Protein AF-A0A173Y6C3-F1 (afdb_monomer_lite)

Sequence (117 aa):
MNCKKIVSEIKDDDCYIAVNLGDWLKEQDIYDISVTEDNESEGYKEMYYERNPEKEEKDAFYDTDDTAYIPFERLVYEGDVISYTDSSIETVTEVEENGDFYTKITSTPKLPLKDMD

Radius of gyration: 16.72 Å; chains: 1; bounding box: 30×41×49 Å

Foldseek 3Di:
DDFDWDFDDQDPPRDTDIDQQVVVVVVQPFWPKDWPDDDVVQQKTKMKTHGHVVSLPDCVNVVDPPDDDDPLLPNDDFQHFRDDDPFWTKGWHAADNNNITMIMIGTDPPDPPPPPD

Structure (mmCIF, N/CA/C/O backbone):
data_AF-A0A173Y6C3-F1
#
_entry.id   AF-A0A173Y6C3-F1
#
loop_
_atom_site.group_PDB
_atom_site.id
_atom_site.type_symbol
_atom_site.label_atom_id
_atom_site.label_alt_id
_atom_site.label_comp_id
_atom_site.label_asym_id
_atom_site.label_entity_id
_atom_site.label_seq_id
_atom_site.pdbx_PDB_ins_code
_atom_site.Cartn_x
_atom_site.Cartn_y
_atom_site.Cartn_z
_atom_site.occupancy
_atom_site.B_iso_or_equiv
_atom_site.auth_seq_id
_atom_site.auth_comp_id
_atom_site.auth_asym_id
_atom_site.auth_atom_id
_atom_site.pdbx_PDB_model_num
ATOM 1 N N . MET A 1 1 ? -11.777 -12.960 -1.731 1.00 74.88 1 MET A N 1
ATOM 2 C CA . MET A 1 1 ? -11.783 -11.487 -1.859 1.00 74.88 1 MET A CA 1
ATOM 3 C C . MET A 1 1 ? -10.751 -11.129 -2.919 1.00 74.88 1 MET A C 1
ATOM 5 O O . MET A 1 1 ? -9.740 -11.820 -2.973 1.00 74.88 1 MET A O 1
ATOM 9 N N . ASN A 1 2 ? -11.005 -10.153 -3.792 1.00 88.19 2 ASN A N 1
ATOM 10 C CA . ASN A 1 2 ? -10.025 -9.764 -4.812 1.00 88.19 2 ASN A CA 1
ATOM 11 C C . ASN A 1 2 ? -9.063 -8.740 -4.205 1.00 88.19 2 ASN A C 1
ATOM 13 O O . ASN A 1 2 ? -9.462 -7.607 -3.968 1.00 88.19 2 ASN A O 1
ATOM 17 N N . CYS A 1 3 ? -7.828 -9.161 -3.926 1.00 95.19 3 CYS A N 1
ATOM 18 C CA . CYS A 1 3 ? -6.745 -8.276 -3.500 1.00 95.19 3 CYS A CA 1
ATOM 19 C C . CYS A 1 3 ? -5.973 -7.810 -4.735 1.00 95.19 3 CYS A C 1
ATOM 21 O O . CYS A 1 3 ? -5.574 -8.641 -5.555 1.00 95.19 3 CYS A O 1
ATOM 23 N N . LYS A 1 4 ? -5.744 -6.504 -4.856 1.00 96.56 4 LYS A N 1
ATOM 24 C CA . LYS A 1 4 ? -4.876 -5.925 -5.878 1.00 96.56 4 LYS A CA 1
ATOM 25 C C . LYS A 1 4 ? -3.435 -6.388 -5.638 1.00 96.56 4 LYS A C 1
ATOM 27 O O . LYS A 1 4 ? -2.969 -6.472 -4.499 1.00 96.56 4 LYS A O 1
ATOM 32 N N . LYS A 1 5 ? -2.755 -6.746 -6.726 1.00 95.44 5 LYS A N 1
ATOM 33 C CA . LYS A 1 5 ? -1.400 -7.306 -6.734 1.00 95.44 5 LYS A CA 1
ATOM 34 C C . LYS A 1 5 ? -0.511 -6.498 -7.670 1.00 95.44 5 LYS A C 1
ATOM 36 O O . LYS A 1 5 ? -1.012 -5.944 -8.646 1.00 95.44 5 LYS A O 1
ATOM 41 N N . ILE A 1 6 ? 0.788 -6.503 -7.401 1.00 93.12 6 ILE A N 1
ATOM 42 C CA . ILE A 1 6 ? 1.818 -5.954 -8.286 1.00 93.12 6 ILE A CA 1
ATOM 43 C C . ILE A 1 6 ? 2.835 -7.040 -8.624 1.00 93.12 6 ILE A C 1
ATOM 45 O O . ILE A 1 6 ? 3.150 -7.877 -7.777 1.00 93.12 6 ILE A O 1
ATO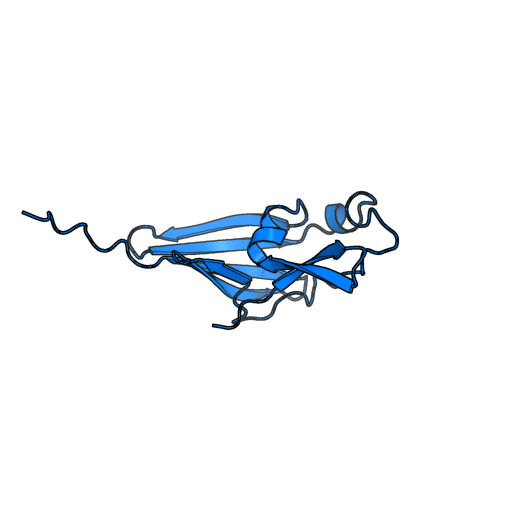M 49 N N . VAL A 1 7 ? 3.305 -7.053 -9.870 1.00 92.06 7 VAL A N 1
ATOM 50 C CA . VAL A 1 7 ? 4.415 -7.910 -10.290 1.00 92.06 7 VAL A CA 1
ATOM 51 C C . VAL A 1 7 ? 5.711 -7.262 -9.818 1.00 92.06 7 VAL A C 1
ATOM 53 O O . VAL A 1 7 ? 5.991 -6.134 -10.203 1.00 92.06 7 VAL A O 1
ATOM 56 N N . SER A 1 8 ? 6.466 -7.957 -8.971 1.00 88.81 8 SER A N 1
ATOM 57 C CA . SER A 1 8 ? 7.698 -7.439 -8.365 1.00 88.81 8 SER A CA 1
ATOM 58 C C . SER A 1 8 ? 8.970 -7.999 -9.000 1.00 88.81 8 SER A C 1
ATOM 60 O O . SER A 1 8 ? 10.033 -7.418 -8.837 1.00 88.81 8 SER A O 1
ATOM 62 N N . GLU A 1 9 ? 8.883 -9.142 -9.685 1.00 88.06 9 GLU A N 1
ATOM 63 C CA . GLU A 1 9 ? 10.031 -9.807 -10.310 1.00 88.06 9 GLU A CA 1
ATOM 64 C C . GLU A 1 9 ? 9.571 -10.582 -11.548 1.00 88.06 9 GLU A C 1
ATOM 66 O O . GLU A 1 9 ? 8.591 -11.334 -11.479 1.00 88.06 9 GLU A O 1
ATOM 71 N N . ILE A 1 10 ? 10.297 -10.428 -12.656 1.00 86.62 10 ILE A N 1
ATOM 72 C CA . ILE A 1 10 ? 10.179 -11.259 -13.859 1.00 86.62 10 ILE A CA 1
ATOM 73 C C . ILE A 1 10 ? 11.303 -12.297 -13.821 1.00 86.62 10 ILE A C 1
ATOM 75 O O . ILE A 1 10 ? 12.442 -11.976 -13.498 1.00 86.62 10 ILE A O 1
ATOM 79 N N . LYS A 1 11 ? 10.978 -13.550 -14.137 1.00 86.50 11 LYS A N 1
ATOM 80 C CA . LYS A 1 11 ? 11.925 -14.669 -14.202 1.00 86.50 11 LYS A CA 1
ATOM 81 C C . LYS A 1 11 ? 12.115 -15.119 -15.646 1.00 86.50 11 LYS A C 1
ATOM 83 O O . LYS A 1 11 ? 11.203 -14.985 -16.456 1.00 86.50 11 LYS A O 1
ATOM 88 N N . ASP A 1 12 ? 13.259 -15.741 -15.924 1.00 83.38 12 ASP A N 1
ATOM 89 C CA . ASP A 1 12 ? 13.677 -16.160 -17.273 1.00 83.38 12 ASP A CA 1
ATOM 90 C C . ASP A 1 12 ? 12.719 -17.158 -17.969 1.00 83.38 12 ASP A C 1
ATOM 92 O O . ASP A 1 12 ? 12.723 -17.264 -19.192 1.00 83.38 12 ASP A O 1
ATOM 96 N N . ASP A 1 13 ? 11.872 -17.866 -17.213 1.00 84.00 13 ASP A N 1
ATOM 97 C CA . ASP A 1 13 ? 10.964 -18.914 -17.712 1.00 84.00 13 ASP A CA 1
ATOM 98 C C . ASP A 1 13 ? 9.510 -18.423 -17.922 1.00 84.00 13 ASP A C 1
ATOM 100 O O . ASP A 1 13 ? 8.558 -19.122 -17.560 1.00 84.00 13 ASP A O 1
ATOM 104 N N . ASP A 1 14 ? 9.309 -17.197 -18.425 1.00 80.50 14 ASP A N 1
ATOM 105 C CA . ASP A 1 14 ? 7.983 -16.552 -18.589 1.00 80.50 14 ASP A CA 1
ATOM 106 C C . ASP A 1 14 ? 7.137 -16.516 -17.291 1.00 80.50 14 ASP A C 1
ATOM 108 O O . ASP A 1 14 ? 5.907 -16.403 -17.302 1.00 80.50 14 ASP A O 1
ATOM 112 N N . CYS A 1 15 ? 7.798 -16.635 -16.140 1.00 90.25 15 CYS A N 1
ATOM 113 C CA . CYS A 1 15 ? 7.178 -16.653 -14.822 1.00 90.25 15 CYS A CA 1
ATOM 114 C C . CYS A 1 15 ? 7.419 -15.324 -14.110 1.00 90.25 15 CYS A C 1
ATOM 116 O O . CYS A 1 15 ? 8.392 -14.626 -14.374 1.00 90.25 15 CYS A O 1
ATOM 118 N N . TYR A 1 16 ? 6.561 -14.996 -13.148 1.00 91.75 16 TYR A N 1
ATOM 119 C CA . TYR A 1 16 ? 6.707 -13.777 -12.362 1.00 91.75 16 TYR A CA 1
ATOM 120 C C . TYR A 1 16 ? 6.297 -13.981 -10.905 1.00 91.75 16 TYR A C 1
ATOM 122 O O . TYR A 1 16 ? 5.522 -14.884 -10.574 1.00 91.75 16 TYR A O 1
ATOM 130 N N . ILE A 1 17 ? 6.824 -13.132 -10.026 1.00 91.69 17 ILE A N 1
ATOM 131 C CA . ILE A 1 17 ? 6.376 -13.024 -8.636 1.00 91.69 17 ILE A CA 1
ATOM 132 C C . ILE A 1 17 ? 5.397 -11.860 -8.552 1.00 91.69 17 ILE A C 1
ATOM 134 O O . ILE A 1 17 ? 5.703 -10.753 -8.988 1.00 91.69 17 ILE A O 1
ATOM 138 N N . ALA A 1 18 ? 4.217 -12.116 -7.986 1.00 94.00 18 ALA A N 1
ATOM 139 C CA . ALA A 1 18 ? 3.245 -11.080 -7.675 1.00 94.00 18 ALA A CA 1
ATOM 140 C C . ALA A 1 18 ? 2.948 -11.047 -6.176 1.00 94.00 18 ALA A C 1
ATOM 142 O O . ALA A 1 18 ? 2.628 -12.072 -5.567 1.00 94.00 18 ALA A O 1
ATOM 143 N N . VAL A 1 19 ? 3.010 -9.854 -5.597 1.00 95.75 19 VAL A N 1
ATOM 144 C CA . VAL A 1 19 ? 2.829 -9.600 -4.163 1.00 95.75 19 VAL A CA 1
ATOM 145 C C . VAL A 1 19 ? 1.609 -8.711 -3.921 1.00 95.75 19 VAL A C 1
ATOM 147 O O . VAL A 1 19 ? 1.061 -8.124 -4.856 1.00 95.75 19 VAL A O 1
ATOM 150 N N . ASN A 1 20 ? 1.122 -8.660 -2.677 1.00 96.81 20 ASN A N 1
ATOM 151 C CA . ASN A 1 20 ? 0.104 -7.681 -2.274 1.00 96.81 20 ASN A CA 1
ATOM 152 C C . ASN A 1 20 ? 0.623 -6.271 -2.559 1.00 96.81 20 ASN A C 1
ATOM 154 O O . ASN A 1 20 ? 1.752 -5.953 -2.188 1.00 96.81 20 ASN A O 1
ATOM 158 N N . LEU A 1 21 ? -0.204 -5.428 -3.178 1.00 96.69 21 LEU A N 1
ATOM 159 C CA . LEU A 1 21 ? 0.201 -4.060 -3.488 1.00 96.69 21 LEU A CA 1
ATOM 160 C C . LEU A 1 21 ? 0.573 -3.282 -2.217 1.00 96.69 21 LEU A C 1
ATOM 162 O O . LEU A 1 21 ? 1.607 -2.632 -2.185 1.00 96.69 21 LEU A O 1
ATOM 166 N N . GLY A 1 22 ? -0.237 -3.379 -1.164 1.00 96.50 22 GLY A N 1
ATOM 167 C CA . GLY A 1 22 ? -0.012 -2.662 0.092 1.00 96.50 22 GLY A CA 1
ATOM 168 C C . GLY A 1 22 ? 1.242 -3.119 0.836 1.00 96.50 22 GLY A C 1
ATOM 169 O O . GLY A 1 22 ? 1.872 -2.311 1.508 1.00 96.50 22 GLY A O 1
ATOM 170 N N . ASP A 1 23 ? 1.634 -4.388 0.697 1.00 95.75 23 ASP A N 1
ATOM 171 C CA . ASP A 1 23 ? 2.879 -4.885 1.296 1.00 95.75 23 ASP A CA 1
ATOM 172 C C . ASP A 1 23 ? 4.081 -4.343 0.515 1.00 95.75 23 ASP A C 1
ATOM 174 O O . ASP A 1 23 ? 5.001 -3.787 1.108 1.00 95.75 23 ASP A O 1
ATOM 178 N N . TRP A 1 24 ? 4.012 -4.388 -0.820 1.00 95.06 24 TRP A N 1
ATOM 179 C CA . TRP A 1 24 ? 5.037 -3.807 -1.682 1.00 95.06 24 TRP A CA 1
ATOM 180 C C . TRP A 1 24 ? 5.209 -2.305 -1.441 1.00 95.06 24 TRP A C 1
ATOM 182 O O . TRP A 1 24 ? 6.336 -1.858 -1.264 1.00 95.06 24 TRP A O 1
ATOM 192 N N . LEU A 1 25 ? 4.115 -1.539 -1.350 1.00 94.81 25 LEU A N 1
ATOM 193 C CA . LEU A 1 25 ? 4.150 -0.093 -1.098 1.00 94.81 25 LEU A CA 1
ATOM 194 C C . LEU A 1 25 ? 4.814 0.277 0.233 1.00 94.81 25 LEU A C 1
ATOM 196 O O . LEU A 1 25 ? 5.435 1.326 0.305 1.00 94.81 25 LEU A O 1
ATOM 200 N N . LYS A 1 26 ? 4.703 -0.561 1.271 1.00 94.50 26 LYS A N 1
ATOM 201 C CA . LYS A 1 26 ? 5.372 -0.337 2.568 1.00 94.50 26 LYS A CA 1
ATOM 202 C C . LYS A 1 26 ? 6.862 -0.649 2.527 1.00 94.50 26 LYS A C 1
ATOM 204 O O . LYS A 1 26 ? 7.625 -0.093 3.311 1.00 94.50 26 LYS A O 1
ATOM 209 N N . GLU A 1 27 ? 7.261 -1.581 1.667 1.00 92.44 27 GLU A N 1
ATOM 210 C CA . GLU A 1 27 ? 8.671 -1.877 1.409 1.00 92.44 27 GLU A CA 1
ATOM 211 C C . GLU A 1 27 ? 9.307 -0.809 0.518 1.00 92.44 27 GLU A C 1
ATOM 213 O O . GLU A 1 27 ? 10.504 -0.545 0.634 1.00 92.44 27 GLU A O 1
ATOM 218 N N . GLN A 1 28 ? 8.507 -0.182 -0.348 1.00 87.06 28 GLN A N 1
ATOM 219 C CA . GLN A 1 28 ? 8.954 0.927 -1.171 1.00 87.06 28 GLN A CA 1
ATOM 220 C C . GLN A 1 28 ? 9.035 2.205 -0.336 1.00 87.06 28 GLN A C 1
ATOM 222 O O . GLN A 1 28 ? 8.066 2.644 0.274 1.00 87.06 28 GLN A O 1
ATOM 227 N N . ASP A 1 29 ? 10.179 2.876 -0.381 1.00 88.25 29 ASP A N 1
ATOM 228 C CA . ASP A 1 29 ? 10.327 4.225 0.168 1.00 88.25 29 ASP A CA 1
ATOM 229 C C . ASP A 1 29 ? 9.804 5.256 -0.850 1.00 88.25 29 ASP A C 1
ATOM 231 O O . ASP A 1 29 ? 10.571 6.075 -1.334 1.00 88.25 29 ASP A O 1
ATOM 235 N N . ILE A 1 30 ? 8.529 5.176 -1.259 1.00 90.06 30 ILE A N 1
ATOM 236 C CA . ILE A 1 30 ? 7.904 6.113 -2.229 1.00 90.06 30 ILE A CA 1
ATOM 237 C C . ILE A 1 30 ? 6.627 6.781 -1.708 1.00 90.06 30 ILE A C 1
ATOM 239 O O . ILE A 1 30 ? 6.202 7.800 -2.245 1.00 90.06 30 ILE A O 1
ATOM 243 N N . TYR A 1 31 ? 6.041 6.230 -0.646 1.00 94.75 31 TYR A N 1
ATOM 244 C CA . TYR A 1 31 ? 4.990 6.873 0.130 1.00 94.75 31 TYR A CA 1
ATOM 245 C C . TYR A 1 31 ? 5.521 7.161 1.531 1.00 94.75 31 TYR A C 1
ATOM 247 O O . TYR A 1 31 ? 6.166 6.310 2.147 1.00 94.75 31 TYR A O 1
ATOM 255 N N . ASP A 1 32 ? 5.218 8.339 2.058 1.00 95.75 32 ASP A N 1
ATOM 256 C CA . ASP A 1 32 ? 5.381 8.632 3.473 1.00 95.75 32 ASP A CA 1
ATOM 257 C C . ASP A 1 32 ? 4.113 8.143 4.197 1.00 95.75 32 ASP A C 1
ATOM 259 O O . ASP A 1 32 ? 3.035 8.732 4.123 1.00 95.75 32 ASP A O 1
ATOM 263 N N . ILE A 1 33 ? 4.226 6.977 4.841 1.00 97.19 33 ILE A N 1
ATOM 264 C CA . ILE A 1 33 ? 3.084 6.259 5.422 1.00 97.19 33 ILE A CA 1
ATOM 265 C C . ILE A 1 33 ? 2.949 6.602 6.904 1.00 97.19 33 ILE A C 1
ATOM 267 O O . ILE A 1 33 ? 3.894 6.459 7.684 1.00 97.19 33 ILE A O 1
ATOM 271 N N . SER A 1 34 ? 1.747 6.991 7.321 1.00 97.50 34 SER A N 1
ATOM 272 C CA . SER A 1 34 ? 1.447 7.337 8.710 1.00 97.50 34 SER A CA 1
ATOM 273 C C . SER A 1 34 ? 0.156 6.688 9.205 1.00 97.50 34 SER A C 1
ATOM 275 O O . SER A 1 34 ? -0.713 6.306 8.426 1.00 97.50 34 SER A O 1
ATOM 277 N N . VAL A 1 35 ? 0.046 6.522 10.524 1.00 97.81 35 VAL A N 1
ATOM 278 C CA . VAL A 1 35 ? -1.184 6.066 11.186 1.00 97.81 35 VAL A CA 1
ATOM 279 C C . VAL A 1 35 ? -2.013 7.297 11.534 1.00 97.81 35 VAL A C 1
ATOM 281 O O . VAL A 1 35 ? -1.510 8.190 12.218 1.00 97.81 35 VAL A O 1
ATOM 284 N N . THR A 1 36 ? -3.270 7.335 11.105 1.00 97.38 36 THR A N 1
ATOM 285 C CA . THR A 1 36 ? -4.203 8.431 11.415 1.00 97.38 36 THR A CA 1
ATOM 286 C C . THR A 1 36 ? -5.132 8.084 12.568 1.00 97.38 36 THR A C 1
ATOM 288 O O . THR A 1 36 ? -5.455 8.950 13.378 1.00 97.38 36 THR A O 1
ATOM 291 N N . GLU A 1 37 ? -5.495 6.809 12.697 1.00 96.31 37 GLU A N 1
ATOM 292 C CA . GLU A 1 37 ? -6.277 6.291 13.813 1.00 96.31 37 GLU A CA 1
ATOM 293 C C . GLU A 1 37 ? -5.833 4.867 14.157 1.00 96.31 37 GLU A C 1
ATOM 295 O O . GLU A 1 37 ? -5.586 4.048 13.275 1.00 96.31 37 GLU A O 1
ATOM 300 N N . ASP A 1 38 ? -5.746 4.550 15.448 1.00 94.62 38 ASP A N 1
ATOM 301 C CA . ASP A 1 38 ? -5.462 3.196 15.924 1.00 94.62 38 ASP A CA 1
ATOM 302 C C . ASP A 1 38 ? -6.487 2.815 16.995 1.00 94.62 38 ASP A C 1
ATOM 304 O O . ASP A 1 38 ? -6.426 3.295 18.130 1.00 94.62 38 ASP A O 1
ATOM 308 N N . ASN A 1 39 ? -7.459 1.980 16.624 1.00 90.25 39 ASN A N 1
ATOM 309 C CA . ASN A 1 39 ? -8.476 1.470 17.532 1.00 90.25 39 ASN A CA 1
ATOM 310 C C . ASN A 1 39 ? -8.295 -0.040 17.705 1.00 90.25 39 ASN A C 1
ATOM 312 O O . ASN A 1 39 ? -9.081 -0.863 17.224 1.00 90.25 39 ASN A O 1
ATOM 316 N N . GLU A 1 40 ? -7.247 -0.405 18.446 1.00 83.12 40 GLU A N 1
ATOM 317 C CA . GLU A 1 40 ? -6.936 -1.798 18.780 1.00 83.12 40 GLU A CA 1
ATOM 318 C C . GLU A 1 40 ? -8.128 -2.532 19.417 1.00 83.12 40 GLU A C 1
ATOM 320 O O . GLU A 1 40 ? -8.299 -3.733 19.204 1.00 83.12 40 GLU A O 1
ATOM 325 N N . SER A 1 41 ? -8.966 -1.819 20.182 1.00 83.38 41 SER A N 1
ATOM 326 C CA . SER A 1 41 ? -10.107 -2.408 20.892 1.00 83.38 41 SER A CA 1
ATOM 327 C C . SER A 1 41 ? -11.221 -2.876 19.955 1.00 83.38 41 SER A C 1
ATOM 329 O O . SER A 1 41 ? -11.842 -3.910 20.201 1.00 83.38 41 SER A O 1
ATOM 331 N N . GLU A 1 42 ? -11.428 -2.153 18.856 1.00 84.81 42 GLU A N 1
ATOM 332 C CA . GLU A 1 42 ? -12.381 -2.504 17.801 1.00 84.81 42 GLU A CA 1
ATOM 333 C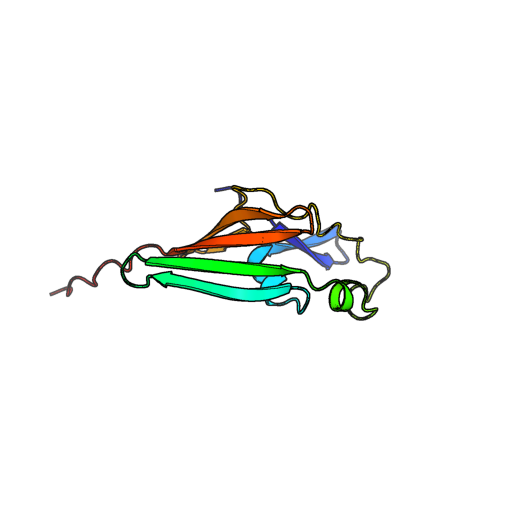 C . GLU A 1 42 ? -11.718 -3.274 16.649 1.00 84.81 42 GLU A C 1
ATOM 335 O O . GLU A 1 42 ? -12.392 -3.720 15.720 1.00 84.81 42 GLU A O 1
ATOM 340 N N . GLY A 1 43 ? -10.401 -3.484 16.729 1.00 89.25 43 GLY A N 1
ATOM 341 C CA . GLY A 1 43 ? -9.635 -4.277 15.778 1.00 89.25 43 GLY A CA 1
ATOM 342 C C . GLY A 1 43 ? -9.428 -3.593 14.431 1.00 89.25 43 GLY A C 1
ATOM 343 O O . GLY A 1 43 ? -9.258 -4.295 13.431 1.00 89.25 43 GLY A O 1
ATOM 344 N N . TYR A 1 44 ? -9.435 -2.258 14.376 1.00 92.12 44 TYR A N 1
ATOM 345 C CA . TYR A 1 44 ? -9.116 -1.528 13.150 1.00 92.12 44 TYR A CA 1
ATOM 346 C C . TYR A 1 44 ? -8.058 -0.443 13.350 1.00 92.12 44 TYR A C 1
ATOM 348 O O . TYR A 1 44 ? -7.850 0.067 14.447 1.00 92.12 44 TYR A O 1
ATOM 356 N N . LYS A 1 45 ? -7.399 -0.100 12.245 1.00 96.19 45 LYS A N 1
ATOM 357 C CA . LYS A 1 45 ? -6.386 0.948 12.143 1.00 96.19 45 LYS A CA 1
ATOM 358 C C . LYS A 1 45 ? -6.553 1.673 10.819 1.00 96.19 45 LYS A C 1
ATOM 360 O O . LYS A 1 45 ? -6.782 1.020 9.805 1.00 96.19 45 LYS A O 1
ATOM 365 N N . GLU A 1 46 ? -6.435 2.988 10.828 1.00 97.75 46 GLU A N 1
ATOM 366 C CA . GLU A 1 46 ? -6.472 3.812 9.626 1.00 97.75 46 GLU A CA 1
ATOM 367 C C . GLU A 1 46 ? -5.073 4.332 9.311 1.00 97.75 46 GLU A C 1
ATOM 369 O O . GLU A 1 46 ? -4.325 4.756 10.198 1.00 97.75 46 GLU A O 1
ATOM 374 N N . MET A 1 47 ? -4.708 4.232 8.037 1.00 98.31 47 MET A N 1
ATOM 375 C CA . MET A 1 47 ? -3.404 4.628 7.522 1.00 98.31 47 MET A CA 1
ATOM 376 C C . MET A 1 47 ? -3.590 5.697 6.455 1.00 98.31 47 MET A C 1
ATOM 378 O O . MET A 1 47 ? -4.505 5.593 5.637 1.00 98.31 47 MET A O 1
ATOM 382 N N . TYR A 1 48 ? -2.676 6.656 6.417 1.00 98.50 48 TYR A N 1
ATOM 383 C CA . TYR A 1 48 ? -2.546 7.631 5.346 1.00 98.50 48 TYR A CA 1
ATOM 384 C C . TYR A 1 48 ? -1.263 7.372 4.561 1.00 98.50 48 TYR A C 1
ATOM 386 O O . TYR A 1 48 ? -0.194 7.199 5.152 1.00 98.50 48 TYR A O 1
ATOM 394 N N . TYR A 1 49 ? -1.395 7.325 3.241 1.00 98.12 49 TYR A N 1
ATOM 395 C CA . TYR A 1 49 ? -0.315 7.156 2.283 1.00 98.12 49 TYR A CA 1
ATOM 396 C C . TYR A 1 49 ? -0.131 8.485 1.554 1.00 98.12 49 TYR A C 1
ATOM 398 O O . TYR A 1 49 ? -0.872 8.785 0.619 1.00 98.12 49 TYR A O 1
ATOM 406 N N . GLU A 1 50 ? 0.848 9.274 1.996 1.00 97.50 50 GLU A N 1
ATOM 407 C CA . GLU A 1 50 ? 1.224 10.528 1.346 1.00 97.50 50 GLU A CA 1
ATOM 408 C C . GLU A 1 50 ? 2.235 10.239 0.242 1.00 97.50 50 GLU A C 1
ATOM 410 O O . GLU A 1 50 ? 3.288 9.639 0.476 1.00 97.50 50 GLU A O 1
ATOM 415 N N . ARG A 1 51 ? 1.899 10.614 -0.983 1.00 94.06 51 ARG A N 1
ATOM 416 C CA . ARG A 1 51 ? 2.726 10.375 -2.151 1.00 94.06 51 ARG A CA 1
ATOM 417 C C . ARG A 1 51 ? 3.996 11.219 -2.076 1.00 94.06 51 ARG A C 1
ATOM 419 O O . ARG A 1 51 ? 3.944 12.413 -1.782 1.00 94.06 51 ARG A O 1
ATOM 426 N N . ASN A 1 52 ? 5.140 10.624 -2.419 1.00 92.31 52 ASN A N 1
ATOM 427 C CA . ASN A 1 52 ? 6.418 11.328 -2.458 1.00 92.31 52 ASN A CA 1
ATOM 428 C C . ASN A 1 52 ? 7.026 11.332 -3.879 1.00 92.31 52 ASN A C 1
ATOM 430 O O . ASN A 1 52 ? 7.866 10.483 -4.196 1.00 92.31 52 ASN A O 1
ATOM 434 N N . PRO A 1 53 ? 6.665 12.314 -4.736 1.00 88.69 53 PRO A N 1
ATOM 435 C CA . PRO A 1 53 ? 7.154 12.396 -6.116 1.00 88.69 53 PRO A CA 1
ATOM 436 C C . PRO A 1 53 ? 8.682 12.461 -6.232 1.00 88.69 53 PRO A C 1
ATOM 438 O O . PRO A 1 53 ? 9.257 11.924 -7.174 1.00 88.69 53 PRO A O 1
ATOM 441 N N . GLU A 1 54 ? 9.366 13.067 -5.254 1.00 88.12 54 GLU A N 1
ATOM 442 C CA . GLU A 1 54 ? 10.832 13.136 -5.256 1.00 88.12 54 GLU A CA 1
ATOM 443 C C . GLU A 1 54 ? 11.483 11.755 -5.115 1.00 88.12 54 GLU A C 1
ATOM 445 O O . GLU A 1 54 ? 12.619 11.559 -5.549 1.00 88.12 54 GLU A O 1
ATOM 450 N N . LYS A 1 55 ? 10.799 10.799 -4.474 1.00 87.25 55 LYS A N 1
ATOM 451 C CA . LYS A 1 55 ? 11.269 9.418 -4.345 1.00 87.25 55 LYS A CA 1
ATOM 452 C C . LYS A 1 55 ? 10.825 8.546 -5.526 1.00 87.25 55 LYS A C 1
ATOM 454 O O . LYS A 1 55 ? 11.590 7.667 -5.913 1.00 87.25 55 LYS A O 1
ATOM 459 N N . GLU A 1 56 ? 9.671 8.835 -6.133 1.00 85.56 56 GLU A N 1
ATOM 460 C CA . GLU A 1 56 ? 9.186 8.177 -7.362 1.00 85.56 56 GLU A CA 1
ATOM 461 C C . GLU A 1 56 ? 10.124 8.386 -8.558 1.00 85.56 56 GLU A C 1
ATOM 463 O O . GLU A 1 56 ? 10.326 7.472 -9.352 1.00 85.56 56 GLU A O 1
ATOM 468 N N . GLU A 1 57 ? 10.697 9.585 -8.698 1.00 79.19 57 GLU A N 1
ATOM 469 C CA . GLU A 1 57 ? 11.552 9.952 -9.836 1.00 79.19 57 GLU A CA 1
ATOM 470 C C . GLU A 1 57 ? 13.016 9.500 -9.690 1.00 79.19 57 GLU A C 1
ATOM 472 O O . GLU A 1 57 ? 13.843 9.780 -10.558 1.00 79.19 57 GLU A O 1
ATOM 477 N N . LYS A 1 58 ? 13.383 8.812 -8.601 1.00 74.69 58 LYS A N 1
ATOM 478 C CA . LYS A 1 58 ? 14.772 8.380 -8.400 1.00 74.69 58 LYS A CA 1
ATOM 479 C C . LYS A 1 58 ? 15.140 7.257 -9.364 1.00 74.69 58 LYS A C 1
ATOM 481 O O . LYS A 1 58 ? 14.465 6.234 -9.408 1.00 74.69 58 LYS A O 1
ATOM 486 N N . ASP A 1 59 ? 16.313 7.374 -9.989 1.00 68.00 59 ASP A N 1
ATOM 487 C CA . ASP A 1 59 ? 16.928 6.304 -10.798 1.00 68.00 59 ASP A CA 1
ATOM 488 C C . ASP A 1 59 ? 17.030 4.961 -10.046 1.00 68.00 59 ASP A C 1
ATOM 490 O O . ASP A 1 59 ? 17.057 3.903 -10.658 1.00 68.00 59 ASP A O 1
ATOM 494 N N . ALA A 1 60 ? 17.076 4.984 -8.708 1.00 71.81 60 ALA A N 1
ATOM 495 C CA . ALA A 1 60 ? 17.095 3.776 -7.881 1.00 71.81 60 ALA A CA 1
ATOM 496 C C . ALA A 1 60 ? 15.748 3.030 -7.825 1.00 71.81 60 ALA A C 1
ATOM 498 O O . ALA A 1 60 ? 15.718 1.886 -7.389 1.00 71.81 60 ALA A O 1
ATOM 499 N N . PHE A 1 61 ? 14.646 3.684 -8.196 1.00 78.38 61 PHE A N 1
ATOM 500 C CA . PHE A 1 61 ? 13.308 3.099 -8.208 1.00 78.38 61 PHE A CA 1
ATOM 501 C C . PHE A 1 61 ? 12.977 2.456 -9.564 1.00 78.38 61 PHE A C 1
ATOM 503 O O . PHE A 1 61 ? 12.399 1.373 -9.615 1.00 78.38 61 PHE A O 1
ATOM 510 N N . TYR A 1 62 ? 13.398 3.092 -10.661 1.00 79.12 62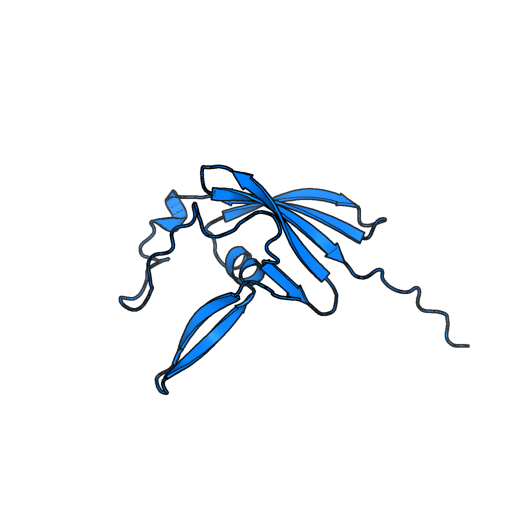 TYR A N 1
ATOM 511 C CA . TYR A 1 62 ? 13.364 2.536 -12.018 1.00 79.12 62 TYR A CA 1
ATOM 512 C C . TYR A 1 62 ? 14.770 2.078 -12.422 1.00 79.12 62 TYR A C 1
ATOM 514 O O . TYR A 1 62 ? 15.400 2.642 -13.313 1.00 79.12 62 TYR A O 1
ATOM 522 N N . ASP A 1 63 ? 15.281 1.080 -11.709 1.00 70.75 63 ASP A N 1
ATOM 523 C CA . ASP A 1 63 ? 16.676 0.636 -11.771 1.00 70.75 63 ASP A CA 1
ATOM 524 C C . ASP A 1 63 ? 17.004 -0.269 -12.972 1.00 70.75 63 ASP A C 1
ATOM 526 O O . ASP A 1 63 ? 18.181 -0.511 -13.260 1.00 70.75 63 ASP A O 1
ATOM 530 N N . THR A 1 64 ? 15.986 -0.749 -13.694 1.00 72.00 64 THR A N 1
ATOM 531 C CA . THR A 1 64 ? 16.147 -1.605 -14.875 1.00 72.00 64 THR A CA 1
ATOM 532 C C . THR A 1 64 ? 15.261 -1.167 -16.039 1.00 72.00 64 THR A C 1
ATOM 534 O O . THR A 1 64 ? 14.167 -0.636 -15.846 1.00 72.00 64 THR A O 1
ATOM 537 N N . ASP A 1 65 ? 15.715 -1.455 -17.263 1.00 69.38 65 ASP A N 1
ATOM 538 C CA . ASP A 1 65 ? 14.947 -1.218 -18.496 1.00 69.38 65 ASP A CA 1
ATOM 539 C C . ASP A 1 65 ? 13.645 -2.048 -18.561 1.00 69.38 65 ASP A C 1
ATOM 541 O O . ASP A 1 65 ? 12.748 -1.731 -19.345 1.00 69.38 65 ASP A O 1
ATOM 545 N N . ASP A 1 66 ? 13.527 -3.094 -17.734 1.00 75.50 66 ASP A N 1
ATOM 546 C CA . ASP A 1 66 ? 12.356 -3.973 -17.661 1.00 75.50 66 ASP A CA 1
ATOM 547 C C . ASP A 1 66 ? 11.280 -3.457 -16.684 1.00 75.50 66 ASP A C 1
ATOM 549 O O . ASP A 1 66 ? 10.162 -3.985 -16.646 1.00 75.50 66 ASP A O 1
ATOM 553 N N . THR A 1 67 ? 11.571 -2.402 -15.912 1.00 79.00 67 THR A N 1
ATOM 554 C CA . THR A 1 67 ? 10.611 -1.809 -14.976 1.00 79.00 67 THR A CA 1
ATOM 555 C C . THR A 1 67 ? 9.611 -0.924 -15.725 1.00 79.00 67 THR A C 1
ATOM 557 O O . THR A 1 67 ? 9.952 0.103 -16.314 1.00 79.00 67 THR A O 1
ATOM 560 N N . ALA A 1 68 ? 8.331 -1.297 -15.683 1.00 82.44 68 ALA A N 1
ATOM 561 C CA . ALA A 1 68 ? 7.265 -0.497 -16.276 1.00 82.44 68 ALA A CA 1
ATOM 562 C C . ALA A 1 68 ? 6.978 0.769 -15.450 1.00 82.44 68 ALA A C 1
ATOM 564 O O . ALA A 1 68 ? 6.905 0.720 -14.224 1.00 82.44 68 ALA A O 1
ATOM 565 N N . TYR A 1 69 ? 6.728 1.889 -16.134 1.00 85.69 69 TYR A N 1
ATOM 566 C CA . TYR A 1 69 ? 6.272 3.124 -15.493 1.00 85.69 69 TYR A CA 1
ATOM 567 C C . TYR A 1 69 ? 4.924 2.926 -14.780 1.00 85.69 69 TYR A C 1
ATOM 569 O O . TYR A 1 69 ? 3.976 2.397 -15.373 1.00 85.69 69 TYR A O 1
ATOM 577 N N . ILE A 1 70 ? 4.820 3.403 -13.535 1.00 87.88 70 ILE A N 1
ATOM 578 C CA . ILE A 1 70 ? 3.610 3.296 -12.712 1.00 87.88 70 ILE A CA 1
ATOM 579 C C . ILE A 1 70 ? 2.942 4.676 -12.580 1.00 87.88 70 ILE A C 1
ATOM 581 O O . ILE A 1 70 ? 3.552 5.603 -12.050 1.00 87.88 70 ILE A O 1
ATOM 585 N N . PRO A 1 71 ? 1.673 4.837 -13.004 1.00 89.31 71 PRO A N 1
ATOM 586 C CA . PRO A 1 71 ? 0.923 6.067 -12.768 1.00 89.31 71 PRO A CA 1
ATOM 587 C C . PRO A 1 71 ? 0.332 6.086 -11.345 1.00 89.31 71 PRO A C 1
ATOM 589 O O . PRO A 1 71 ? -0.810 5.667 -11.143 1.00 89.31 71 PRO A O 1
ATOM 592 N N . PHE A 1 72 ? 1.095 6.581 -10.363 1.00 89.31 72 PHE A N 1
ATOM 593 C CA . PHE A 1 72 ? 0.713 6.578 -8.938 1.00 89.31 72 PHE A CA 1
ATOM 594 C C . PHE A 1 72 ? -0.616 7.287 -8.633 1.00 89.31 72 PHE A C 1
ATOM 596 O O . PHE A 1 72 ? -1.411 6.781 -7.847 1.00 89.31 72 PHE A O 1
ATOM 603 N N . GLU A 1 73 ? -0.942 8.358 -9.362 1.00 90.56 73 GLU A N 1
ATOM 604 C CA . GLU A 1 73 ? -2.227 9.084 -9.280 1.00 90.56 73 GLU A CA 1
ATOM 605 C C . GLU A 1 73 ? -3.463 8.221 -9.588 1.00 90.56 73 GLU A C 1
ATOM 607 O O . GLU A 1 73 ? -4.597 8.624 -9.347 1.00 90.56 73 GLU A O 1
ATOM 612 N N . ARG A 1 74 ? -3.271 7.042 -10.190 1.00 91.00 74 ARG A N 1
ATOM 613 C CA . ARG A 1 74 ? -4.349 6.116 -10.572 1.00 91.00 74 ARG A CA 1
ATOM 614 C C . ARG A 1 74 ? -4.058 4.685 -10.139 1.00 91.00 74 ARG A C 1
ATOM 616 O O . ARG A 1 74 ? -4.610 3.739 -10.704 1.00 91.00 74 ARG A O 1
ATOM 623 N N . LEU A 1 75 ? -3.163 4.520 -9.169 1.00 94.25 75 LEU A N 1
ATOM 624 C CA . LEU A 1 75 ? -2.734 3.209 -8.702 1.00 94.25 75 LEU A CA 1
ATOM 625 C C . LEU A 1 75 ? -3.867 2.469 -7.978 1.00 94.25 75 LEU A C 1
ATOM 627 O O . LEU A 1 75 ? -4.046 1.257 -8.157 1.00 94.25 75 LEU A O 1
ATOM 631 N N . VAL A 1 76 ? -4.655 3.200 -7.191 1.00 96.69 76 VAL A N 1
ATOM 632 C CA . VAL A 1 76 ? -5.743 2.674 -6.362 1.00 96.69 76 VAL A CA 1
ATOM 633 C C . VAL A 1 76 ? -7.048 3.436 -6.571 1.00 96.69 76 VAL A C 1
ATOM 635 O O . VAL A 1 76 ? -7.058 4.573 -7.032 1.00 96.69 76 VAL A O 1
ATOM 638 N N . TYR A 1 77 ? -8.149 2.781 -6.224 1.00 96.44 77 TYR A N 1
ATOM 639 C CA . TYR A 1 77 ? -9.492 3.337 -6.157 1.00 96.44 77 TYR A CA 1
ATOM 640 C C . TYR A 1 77 ? -10.119 2.998 -4.803 1.00 96.44 77 TYR A C 1
ATOM 642 O O . TYR A 1 77 ? -9.787 1.978 -4.194 1.00 96.44 77 TYR A O 1
ATOM 650 N N . GLU A 1 78 ? -11.054 3.832 -4.348 1.00 97.44 78 GLU A N 1
ATOM 651 C CA . GLU A 1 78 ? -11.853 3.547 -3.156 1.00 97.44 78 GLU A CA 1
ATOM 652 C C . GLU A 1 78 ? -12.494 2.149 -3.245 1.00 97.44 78 GLU A C 1
ATOM 654 O O . GLU A 1 78 ? -13.066 1.761 -4.268 1.00 97.44 78 GLU A O 1
ATOM 659 N N . GLY A 1 79 ? -12.373 1.377 -2.165 1.00 97.19 79 GLY A N 1
ATOM 660 C CA . GLY A 1 79 ? -12.845 -0.001 -2.069 1.00 97.19 79 GLY A CA 1
ATOM 661 C C . GLY A 1 79 ? -11.845 -1.063 -2.533 1.00 97.19 79 GLY A C 1
ATOM 662 O O . GLY A 1 79 ? -12.105 -2.254 -2.333 1.00 97.19 79 GLY A O 1
ATOM 663 N N . ASP A 1 80 ? -10.699 -0.684 -3.108 1.00 97.94 80 ASP A N 1
ATOM 664 C CA . ASP A 1 80 ? -9.639 -1.641 -3.418 1.00 97.94 80 ASP A CA 1
ATOM 665 C C . ASP A 1 80 ? -9.090 -2.286 -2.142 1.00 97.94 80 ASP A C 1
ATOM 667 O O . ASP A 1 80 ? -8.717 -1.607 -1.188 1.00 97.94 80 ASP A O 1
ATOM 671 N N . VAL A 1 81 ? -8.956 -3.612 -2.147 1.00 98.06 81 VAL A N 1
ATOM 672 C CA . VAL A 1 81 ? -8.186 -4.331 -1.125 1.00 98.06 81 VAL A CA 1
ATOM 673 C C . VAL A 1 81 ? -6.742 -4.409 -1.590 1.00 98.06 81 VAL A C 1
ATOM 675 O O . VAL A 1 81 ? -6.474 -5.019 -2.627 1.00 98.06 81 VAL A O 1
ATOM 678 N N . ILE A 1 82 ? -5.813 -3.820 -0.841 1.00 97.81 82 ILE A N 1
ATOM 679 C CA . ILE A 1 82 ? -4.396 -3.742 -1.237 1.00 97.81 82 ILE A CA 1
ATOM 680 C C . ILE A 1 82 ? -3.496 -4.687 -0.442 1.00 97.81 82 ILE A C 1
ATOM 682 O O . ILE A 1 82 ? -2.446 -5.082 -0.946 1.00 97.81 82 ILE A O 1
ATOM 686 N N . SER A 1 83 ? -3.913 -5.103 0.753 1.00 96.94 83 SER A N 1
ATOM 687 C CA . SER A 1 83 ? -3.260 -6.175 1.505 1.00 96.94 83 SER A CA 1
ATOM 688 C C . SER A 1 83 ? -4.304 -7.116 2.097 1.00 96.94 83 SER A C 1
ATOM 690 O O . SER A 1 83 ? -5.364 -6.697 2.571 1.00 96.94 83 SER A O 1
ATOM 692 N N . TYR A 1 84 ? -4.015 -8.412 2.024 1.00 93.94 84 TYR A N 1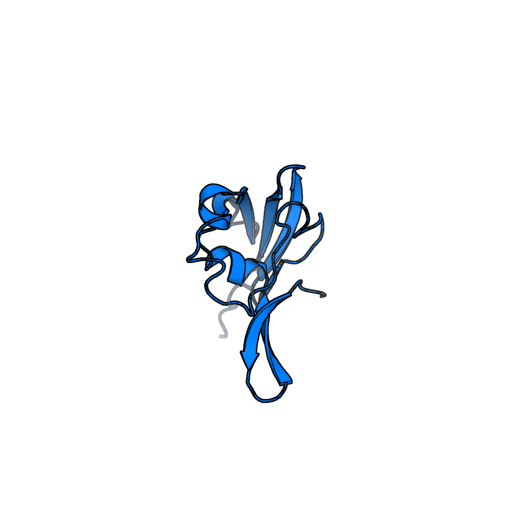
ATOM 693 C CA . TYR A 1 84 ? -4.869 -9.474 2.537 1.00 93.94 84 TYR A CA 1
ATOM 694 C C . TYR A 1 84 ? -3.998 -10.577 3.128 1.00 93.94 84 TYR A C 1
ATOM 696 O O . TYR A 1 84 ? -3.176 -11.175 2.427 1.00 93.94 84 TYR A O 1
ATOM 704 N N . THR A 1 85 ? -4.204 -10.843 4.414 1.00 90.94 85 THR A N 1
ATOM 705 C CA . THR A 1 85 ? -3.575 -11.929 5.167 1.00 90.94 85 THR A CA 1
ATOM 706 C C . THR A 1 85 ? -4.650 -12.743 5.881 1.00 90.94 85 THR A C 1
ATOM 708 O O . THR A 1 85 ? -5.813 -12.343 5.944 1.00 90.94 85 THR A O 1
ATOM 711 N N . ASP A 1 86 ? -4.262 -13.863 6.490 1.00 88.75 86 ASP A N 1
ATOM 712 C CA . ASP A 1 86 ? -5.174 -14.647 7.332 1.00 88.75 86 ASP A CA 1
ATOM 713 C C . ASP A 1 86 ? -5.681 -13.856 8.553 1.00 88.75 86 ASP A C 1
ATOM 715 O O . ASP A 1 86 ? -6.711 -14.199 9.131 1.00 88.75 86 ASP A O 1
ATOM 719 N N . SER A 1 87 ? -4.963 -12.801 8.951 1.00 89.25 87 SER A N 1
ATOM 720 C CA . SER A 1 87 ? -5.241 -12.016 10.158 1.00 89.25 87 SER A CA 1
ATOM 721 C C . SER A 1 87 ? -5.838 -10.637 9.906 1.00 89.25 87 SER A C 1
ATOM 723 O O . SER A 1 87 ? -6.381 -10.038 10.836 1.00 89.25 87 SER A O 1
ATOM 725 N N . SER A 1 88 ? -5.708 -10.097 8.696 1.00 93.38 88 SER A N 1
ATOM 726 C CA . SER A 1 88 ? -6.059 -8.707 8.418 1.00 93.38 88 SER A CA 1
ATOM 727 C C . 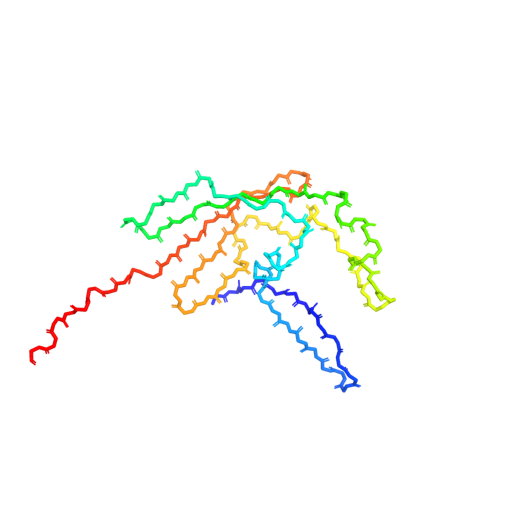SER A 1 88 ? -6.364 -8.443 6.950 1.00 93.38 88 SER A C 1
ATOM 729 O O . SER A 1 88 ? -5.880 -9.128 6.048 1.00 93.38 88 SER A O 1
ATOM 731 N N . ILE A 1 89 ?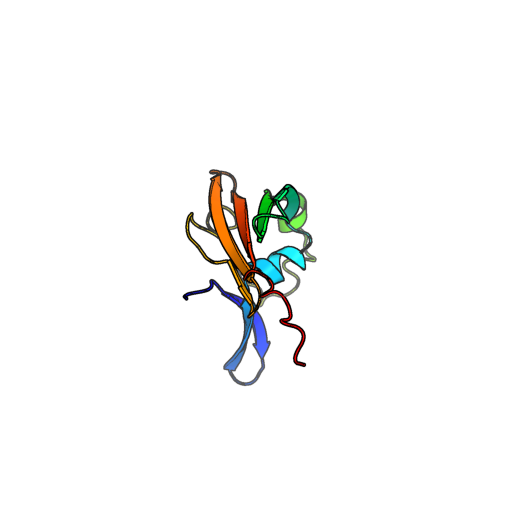 -7.166 -7.405 6.730 1.00 95.62 89 ILE A N 1
ATOM 732 C CA . ILE A 1 89 ? -7.544 -6.895 5.416 1.00 95.62 89 ILE A CA 1
ATOM 733 C C . ILE A 1 89 ? -7.341 -5.387 5.422 1.00 95.62 89 ILE A C 1
ATOM 735 O O . ILE A 1 89 ? -7.887 -4.707 6.288 1.00 95.62 89 ILE A O 1
ATOM 739 N N . GLU A 1 90 ? -6.599 -4.868 4.451 1.00 97.62 90 GLU A N 1
ATOM 740 C CA . GLU A 1 90 ? -6.391 -3.434 4.251 1.00 97.62 90 GLU A CA 1
ATOM 741 C C . GLU A 1 90 ? -7.131 -2.973 3.000 1.00 97.62 90 GLU A C 1
ATOM 743 O O . GLU A 1 90 ? -6.865 -3.455 1.895 1.00 97.62 90 GLU A O 1
ATOM 748 N N . THR A 1 91 ? -8.081 -2.061 3.194 1.00 97.94 91 THR A N 1
ATOM 749 C CA . THR A 1 91 ? -8.968 -1.555 2.139 1.00 97.94 91 THR A CA 1
ATOM 750 C C . THR A 1 91 ? -8.780 -0.056 1.981 1.00 97.94 91 THR A C 1
ATOM 752 O O . THR A 1 91 ? -8.753 0.655 2.980 1.00 97.94 91 THR A O 1
ATOM 755 N N . VAL A 1 92 ? -8.678 0.426 0.749 1.00 98.38 92 VAL A N 1
ATOM 756 C CA . VAL A 1 92 ? -8.640 1.855 0.424 1.00 98.38 92 VAL A CA 1
ATOM 757 C C . VAL A 1 92 ? -10.006 2.467 0.716 1.00 98.38 92 VAL A C 1
ATOM 759 O O . VAL A 1 92 ? -11.026 1.950 0.258 1.00 98.38 92 VAL A O 1
ATOM 762 N N . THR A 1 93 ? -10.032 3.544 1.492 1.00 98.19 93 THR A N 1
ATOM 763 C CA . THR A 1 93 ? -11.267 4.204 1.944 1.00 98.19 93 THR A CA 1
ATOM 764 C C . THR A 1 93 ? -11.505 5.549 1.283 1.00 98.19 93 THR A C 1
ATOM 766 O O . THR A 1 93 ? -12.650 5.966 1.192 1.00 98.19 93 THR A O 1
ATOM 769 N N . GLU A 1 94 ? -10.451 6.214 0.823 1.00 98.19 94 GLU A N 1
ATOM 770 C CA . GLU A 1 94 ? -10.523 7.516 0.160 1.00 98.19 94 GLU A CA 1
ATOM 771 C C . GLU A 1 94 ? -9.264 7.706 -0.689 1.00 98.19 94 GLU A C 1
ATOM 773 O O . GLU A 1 94 ? -8.195 7.227 -0.307 1.00 98.19 94 GLU A O 1
ATOM 778 N N . VAL A 1 95 ? -9.395 8.355 -1.848 1.00 97.88 95 VAL A N 1
ATOM 779 C CA . VAL A 1 95 ? -8.291 8.625 -2.780 1.00 97.88 95 VAL A CA 1
ATOM 780 C C . VAL A 1 95 ? -8.374 10.078 -3.226 1.00 97.88 95 VAL A C 1
ATOM 782 O O . VAL A 1 95 ? -9.413 10.518 -3.717 1.00 97.88 95 VAL A O 1
ATOM 785 N N . GLU A 1 96 ? -7.270 10.795 -3.082 1.00 96.62 96 GLU A N 1
ATOM 786 C CA . GLU A 1 96 ? -7.111 12.188 -3.483 1.00 96.62 96 GLU A CA 1
ATOM 787 C C . GLU A 1 96 ? -6.665 12.293 -4.951 1.00 96.62 96 GLU A C 1
ATOM 789 O O . GLU A 1 96 ? -6.060 11.376 -5.514 1.00 96.62 96 GLU A O 1
ATOM 794 N N . GLU A 1 97 ? -6.920 13.436 -5.597 1.00 91.94 97 GLU A N 1
ATOM 795 C CA . GLU A 1 97 ? -6.567 13.641 -7.016 1.00 91.94 97 GLU A CA 1
ATOM 796 C C . GLU A 1 97 ? -5.056 13.543 -7.289 1.00 91.94 97 GLU A C 1
ATOM 798 O O . GLU A 1 97 ? -4.647 13.205 -8.400 1.00 91.94 97 GLU A O 1
ATOM 803 N N . ASN A 1 98 ? -4.225 13.839 -6.287 1.00 92.31 98 ASN A N 1
ATOM 804 C CA . ASN A 1 98 ? -2.767 13.785 -6.382 1.00 92.31 98 ASN A CA 1
ATOM 805 C C . ASN A 1 98 ? -2.192 12.368 -6.194 1.00 92.31 98 ASN A C 1
ATOM 807 O O . ASN A 1 98 ? -0.984 12.194 -6.366 1.00 92.31 98 ASN A O 1
ATOM 811 N N . GLY A 1 99 ? -3.022 11.365 -5.889 1.00 94.25 99 GLY A N 1
ATOM 812 C CA . GLY A 1 99 ? -2.591 9.989 -5.632 1.00 94.25 99 GLY A CA 1
ATOM 813 C C . GLY A 1 99 ? -2.280 9.672 -4.171 1.00 94.25 99 GLY A C 1
ATOM 814 O O . GLY A 1 99 ? -1.832 8.555 -3.901 1.00 94.25 99 GLY A O 1
ATOM 815 N N . ASP A 1 100 ? -2.521 10.610 -3.251 1.00 97.56 100 ASP A N 1
ATOM 816 C CA . ASP A 1 100 ? -2.581 10.312 -1.821 1.00 97.56 100 ASP A CA 1
ATOM 817 C C . ASP A 1 100 ? -3.837 9.488 -1.533 1.00 97.56 100 ASP A C 1
ATOM 819 O O . ASP A 1 100 ? -4.845 9.582 -2.242 1.00 97.56 100 ASP A O 1
ATOM 823 N N . PHE A 1 101 ? -3.798 8.651 -0.501 1.00 98.44 101 PHE A N 1
ATOM 824 C CA . PHE A 1 101 ? -4.973 7.863 -0.148 1.00 98.44 101 PHE A CA 1
ATOM 825 C C . PHE A 1 101 ? -4.992 7.427 1.312 1.00 98.44 101 PHE A C 1
ATOM 827 O O . PHE A 1 101 ? -3.964 7.267 1.975 1.00 98.44 101 PHE A O 1
ATOM 834 N N . TYR A 1 102 ? -6.204 7.175 1.792 1.00 98.50 102 TYR A N 1
ATOM 835 C CA . TYR A 1 102 ? -6.460 6.583 3.094 1.00 98.50 102 TYR A CA 1
ATOM 836 C C . TYR A 1 102 ? -6.805 5.111 2.943 1.00 98.50 102 TYR A C 1
ATOM 838 O O . TYR A 1 102 ? -7.425 4.675 1.967 1.00 98.50 102 TYR A O 1
ATOM 846 N N . THR A 1 103 ? -6.435 4.332 3.950 1.00 98.50 103 THR A N 1
ATOM 847 C CA . THR A 1 103 ? -6.849 2.938 4.056 1.00 98.50 103 THR A CA 1
ATOM 848 C C . THR A 1 103 ? -7.320 2.614 5.457 1.00 98.50 103 THR A C 1
ATOM 850 O O . THR A 1 103 ? -6.919 3.242 6.437 1.00 98.50 103 THR A O 1
ATOM 853 N N . LYS A 1 104 ? -8.119 1.556 5.548 1.00 97.88 104 LYS A N 1
ATOM 854 C CA . LYS A 1 104 ? -8.529 0.933 6.794 1.00 97.88 104 LYS A CA 1
ATOM 855 C C . LYS A 1 104 ? -8.070 -0.513 6.825 1.00 97.88 104 LYS A C 1
ATOM 857 O O . LYS A 1 104 ? -8.496 -1.341 6.016 1.00 97.88 104 LYS A O 1
ATOM 862 N N . ILE A 1 105 ? -7.232 -0.819 7.804 1.00 96.44 105 ILE A N 1
ATOM 863 C CA . ILE A 1 105 ? -6.861 -2.171 8.191 1.00 96.44 105 ILE A CA 1
ATOM 864 C C . ILE A 1 105 ? -7.913 -2.667 9.173 1.00 96.44 105 ILE A C 1
ATOM 866 O O . ILE A 1 105 ? -8.125 -2.073 10.225 1.00 96.44 105 ILE A O 1
ATOM 870 N N . THR A 1 106 ? -8.548 -3.784 8.852 1.00 94.62 106 THR A N 1
ATOM 871 C CA . THR A 1 106 ? -9.424 -4.522 9.762 1.00 94.62 106 THR A CA 1
ATOM 872 C C . THR A 1 106 ? -8.760 -5.843 10.096 1.00 94.62 106 THR A C 1
ATOM 874 O O . THR A 1 106 ? -8.369 -6.595 9.205 1.00 94.62 106 THR A O 1
ATOM 877 N N . SER A 1 107 ? -8.583 -6.115 11.383 1.00 88.94 107 SER A N 1
ATOM 878 C CA . SER A 1 107 ? -8.051 -7.386 11.858 1.00 88.94 107 SER A CA 1
ATOM 879 C C . SER A 1 107 ? -9.200 -8.334 12.164 1.00 88.94 107 SER A C 1
ATOM 881 O O . SER A 1 107 ? -10.234 -7.923 12.694 1.00 88.94 107 SER A O 1
ATOM 883 N N . THR A 1 108 ? -9.027 -9.627 11.894 1.00 73.31 108 THR A N 1
ATOM 884 C CA . THR A 1 108 ? -9.918 -10.622 12.496 1.00 73.31 108 THR A CA 1
ATOM 885 C C . THR A 1 108 ? -9.800 -10.495 14.014 1.00 73.31 108 THR A C 1
ATOM 887 O O . THR A 1 108 ? -8.669 -10.501 14.518 1.00 73.31 108 THR A O 1
ATOM 890 N N . PRO A 1 109 ? -10.912 -10.377 14.763 1.00 61.59 109 PRO A N 1
ATOM 891 C CA . PRO A 1 109 ? -10.836 -10.304 16.212 1.00 61.59 109 PRO A CA 1
ATOM 892 C C . PRO A 1 109 ? -10.078 -11.530 16.715 1.00 61.59 109 PRO A C 1
ATOM 894 O O . PRO A 1 109 ? -10.397 -12.658 16.330 1.00 61.59 109 PRO A O 1
ATOM 897 N N . LYS A 1 110 ? -9.066 -11.317 17.567 1.00 56.47 110 LYS A N 1
ATOM 898 C CA . LYS A 1 110 ? -8.443 -12.414 18.311 1.00 56.47 110 LYS A CA 1
ATOM 899 C C . LYS A 1 110 ? -9.571 -13.074 19.093 1.00 56.47 110 LYS A C 1
ATOM 901 O O . LYS A 1 110 ? -10.047 -12.505 20.075 1.00 56.47 110 LYS A O 1
ATOM 906 N N . LEU A 1 111 ? -10.045 -14.234 18.632 1.00 54.12 111 LEU A N 1
ATOM 907 C CA . LEU A 1 111 ? -10.948 -15.055 19.428 1.00 54.12 111 LEU A CA 1
ATOM 908 C C . LEU A 1 111 ? -10.281 -15.193 20.801 1.00 54.12 111 LEU A C 1
ATOM 910 O O . LEU A 1 111 ? -9.091 -15.529 20.836 1.00 54.12 111 LEU A O 1
ATOM 914 N N . PRO A 1 112 ? -10.974 -14.897 21.916 1.00 56.06 112 PRO A N 1
ATOM 915 C CA . PRO A 1 112 ? -10.400 -15.184 23.214 1.00 56.06 112 PRO A CA 1
ATOM 916 C C . PRO A 1 112 ? -10.022 -16.663 23.191 1.00 56.06 112 PRO A C 1
ATOM 918 O O . PRO A 1 112 ? -10.851 -17.504 22.825 1.00 56.06 112 PRO A O 1
ATOM 921 N N . LEU A 1 113 ? -8.760 -16.962 23.507 1.00 53.84 113 LEU A N 1
ATOM 922 C CA . LEU A 1 113 ? -8.346 -18.315 23.847 1.00 53.84 113 LEU A CA 1
ATOM 923 C C . LEU A 1 113 ? -9.286 -18.730 24.977 1.00 53.84 113 LEU A C 1
ATOM 925 O O . LEU A 1 113 ? -9.126 -18.285 26.108 1.00 53.84 113 LEU A O 1
ATOM 929 N N . LYS A 1 114 ? -10.340 -19.488 24.659 1.00 54.69 114 LYS A N 1
ATOM 930 C CA . LYS A 1 114 ? -11.048 -20.228 25.692 1.00 54.69 114 LYS A CA 1
ATOM 931 C C . LYS A 1 114 ? -9.984 -21.133 26.270 1.00 54.69 114 LYS A C 1
ATOM 933 O O . LYS A 1 114 ? -9.416 -21.924 25.514 1.00 54.69 114 LYS A O 1
ATOM 938 N N . ASP A 1 115 ? -9.700 -20.953 27.552 1.00 57.19 115 ASP A N 1
ATOM 939 C CA . ASP A 1 115 ? -8.941 -21.912 28.332 1.00 57.19 115 ASP A CA 1
ATOM 940 C C . ASP A 1 115 ? -9.510 -23.295 27.985 1.00 57.19 115 ASP A C 1
ATOM 942 O O . ASP A 1 115 ? -10.688 -23.582 28.220 1.00 57.19 115 ASP A O 1
ATOM 946 N N . MET A 1 116 ? -8.731 -24.085 27.244 1.00 51.91 116 MET A N 1
ATOM 947 C CA . MET A 1 116 ? -9.053 -25.483 27.014 1.00 51.91 116 MET A CA 1
ATOM 948 C C . MET A 1 116 ? -8.696 -26.182 28.320 1.00 51.91 116 MET A C 1
ATOM 950 O O . MET A 1 116 ? -7.527 -26.497 28.539 1.00 51.91 116 MET A O 1
ATOM 954 N N . ASP A 1 117 ? -9.698 -26.303 29.193 1.00 56.50 117 ASP A N 1
ATOM 955 C CA . ASP A 1 117 ? -9.675 -27.178 30.372 1.00 56.50 117 ASP A CA 1
ATOM 956 C C . ASP A 1 117 ? -9.313 -28.627 29.995 1.00 56.50 117 ASP A C 1
ATOM 958 O O . ASP A 1 117 ? -9.795 -29.118 28.941 1.00 56.50 117 ASP A O 1
#

pLDDT: mean 88.12, std 11.87, range [51.91, 98.5]

Secondary structure (DSSP, 8-state):
--B-EEEEEEETTTEEEEEEHHHHHHHSTTEEEEEEEEETTTTEEEEEEEE-HHHHT-TTTS-STTPPP--GGGS--TT-EEEE-SSEEEEEEEE-TTS-EEEEEEEPP--------

Organism: NCBI:txid418240